Protein AF-A0A7J7I5H7-F1 (afdb_monomer)

Sequence (124 aa):
MSSSSRKAKNMNNNPIYKNPNSPIESRIKDLLSRMTLSEKIGQITQTDQPVHAGGGGPFEKATSSDWIYMIDRFQNAALESRLGIPLLYGTDAVHGNNNVYGATVFPHNIRLGATRYHYRKIKF

Solvent-accessible surface area (backbone atoms only — not comparable to full-atom values): 8110 Å² total; per-residue (Å²): 137,87,88,83,85,83,72,89,86,80,72,77,92,66,65,58,51,77,41,87,88,50,57,66,69,58,20,51,53,49,44,61,74,70,51,52,71,68,56,54,52,51,75,76,56,86,78,71,57,97,87,34,76,92,66,57,52,97,48,90,74,33,38,66,66,55,54,49,55,54,50,51,55,54,37,50,58,31,43,69,39,99,82,38,61,71,73,85,88,85,75,83,53,81,32,36,52,66,57,38,42,90,48,65,69,51,71,51,64,73,59,54,60,70,65,50,74,80,63,76,78,72,76,132

Radius of gyration: 23.73 Å; Cα contacts (8 Å, |Δi|>4): 78; chains: 1; bounding box: 51×27×91 Å

pLDDT: mean 84.33, std 19.11, range [36.22, 98.44]

Foldseek 3Di:
DDDDDDDDPPDPPDQPLPDPPHDPVSNVVSLVVPDDPVVVVVVVDDDDDPPDDDAADPDPQAAPVNRVVVQVVVQVVCCPDPSRDGDDDDHCCQQHSVNHHPTDGHDGPVVVVVVCPPVPPDDD

Structure (mmCIF, N/CA/C/O backbone):
data_AF-A0A7J7I5H7-F1
#
_entry.id   AF-A0A7J7I5H7-F1
#
loop_
_atom_site.group_PDB
_atom_site.id
_atom_site.type_symbol
_atom_site.label_atom_id
_atom_site.label_alt_id
_atom_site.label_comp_id
_atom_site.label_asym_id
_atom_site.label_entity_id
_atom_site.label_seq_id
_atom_site.pdbx_PDB_ins_code
_atom_site.Cartn_x
_atom_site.Cartn_y
_atom_site.Cartn_z
_atom_site.occupancy
_atom_site.B_iso_or_equiv
_atom_site.auth_seq_id
_atom_site.auth_comp_id
_atom_site.auth_asym_id
_atom_site.auth_atom_id
_atom_site.pdbx_PDB_model_num
ATOM 1 N N . MET A 1 1 ? -27.764 -12.040 52.502 1.00 42.41 1 MET A N 1
ATOM 2 C CA . MET A 1 1 ? -28.046 -13.206 51.630 1.00 42.41 1 MET A CA 1
ATOM 3 C C . MET A 1 1 ? -29.026 -12.784 50.540 1.00 42.41 1 MET A C 1
ATOM 5 O O . MET A 1 1 ? -29.865 -11.943 50.826 1.00 42.41 1 MET A O 1
ATOM 9 N N . SER A 1 2 ? -28.904 -13.380 49.345 1.00 36.22 2 SER A N 1
ATOM 10 C CA . SER A 1 2 ? -29.661 -13.137 48.093 1.00 36.22 2 SER A CA 1
ATOM 11 C C . SER A 1 2 ? -29.200 -11.904 47.293 1.00 36.22 2 SER A C 1
ATOM 13 O O . SER A 1 2 ? -29.537 -10.777 47.626 1.00 36.22 2 SER A O 1
ATOM 15 N N . SER A 1 3 ? -28.220 -11.995 46.385 1.00 41.91 3 SER A N 1
ATOM 16 C CA . SER A 1 3 ? -28.191 -12.661 45.065 1.00 41.91 3 SER A CA 1
ATOM 17 C C . SER A 1 3 ? -29.195 -12.102 44.048 1.00 41.91 3 SER A C 1
ATOM 19 O O . SER A 1 3 ? -30.360 -12.482 44.035 1.00 41.91 3 SER A O 1
ATOM 21 N N . SER A 1 4 ? -28.706 -11.295 43.103 1.00 41.31 4 SER A N 1
ATOM 22 C CA . SER A 1 4 ? -29.225 -11.339 41.735 1.00 41.31 4 SER A CA 1
ATOM 23 C C . SER A 1 4 ? -28.118 -10.983 40.744 1.00 41.31 4 SER A C 1
ATOM 25 O O . SER A 1 4 ? -27.765 -9.826 40.520 1.00 41.31 4 SER A O 1
ATOM 27 N N . SER A 1 5 ? -27.525 -12.053 40.219 1.00 45.00 5 SER A N 1
ATOM 28 C CA . SER A 1 5 ? -26.561 -12.091 39.128 1.00 45.00 5 SER A CA 1
ATOM 29 C C . SER A 1 5 ? -27.163 -11.474 37.862 1.00 45.00 5 SER A C 1
ATOM 31 O O . SER A 1 5 ? -28.108 -12.013 37.284 1.00 45.00 5 SER A O 1
ATOM 33 N N . ARG A 1 6 ? -26.592 -10.363 37.381 1.00 43.53 6 ARG A N 1
ATOM 34 C CA . ARG A 1 6 ? -26.781 -9.932 35.991 1.00 43.53 6 ARG A CA 1
ATOM 35 C C . ARG A 1 6 ? -25.693 -10.555 35.120 1.00 43.53 6 ARG A C 1
ATOM 37 O O . ARG A 1 6 ? -24.605 -10.016 34.977 1.00 43.53 6 ARG A O 1
ATOM 44 N N . LYS A 1 7 ? -26.065 -11.719 34.583 1.00 38.16 7 LYS A N 1
ATOM 45 C CA . LYS A 1 7 ? -25.771 -12.283 33.255 1.00 38.16 7 LYS A CA 1
ATOM 46 C C . LYS A 1 7 ? -24.486 -11.814 32.555 1.00 38.16 7 LYS A C 1
ATOM 48 O O . LYS A 1 7 ? -24.361 -10.675 32.115 1.00 38.16 7 LYS A O 1
ATOM 53 N N . ALA A 1 8 ? -23.620 -12.804 32.349 1.00 43.09 8 ALA A N 1
ATOM 54 C CA . ALA A 1 8 ? -22.473 -12.839 31.457 1.00 43.09 8 ALA A CA 1
ATOM 55 C C . ALA A 1 8 ? -22.646 -12.012 30.171 1.00 43.09 8 ALA A C 1
ATOM 57 O O . ALA A 1 8 ? -23.508 -12.294 29.338 1.00 43.09 8 ALA A O 1
ATOM 58 N N . LYS A 1 9 ? -21.749 -11.044 29.974 1.00 42.91 9 LYS A N 1
ATOM 59 C CA . LYS A 1 9 ? -21.496 -10.410 28.679 1.00 42.91 9 LYS A CA 1
ATOM 60 C C . LYS A 1 9 ? -20.098 -10.811 28.221 1.00 42.91 9 LYS A C 1
ATOM 62 O O . LYS A 1 9 ? -19.189 -9.998 28.194 1.00 42.91 9 LYS A O 1
ATOM 67 N N . ASN A 1 10 ? -19.927 -12.092 27.915 1.00 42.81 10 ASN A N 1
ATOM 68 C CA . ASN A 1 10 ? -18.730 -12.586 27.243 1.00 42.81 10 ASN A CA 1
ATOM 69 C C . ASN A 1 10 ? -19.167 -13.143 25.883 1.00 42.81 10 ASN A C 1
ATOM 71 O O . ASN A 1 10 ? -19.264 -14.347 25.683 1.00 42.81 10 ASN A O 1
ATOM 75 N N . MET A 1 11 ? -19.554 -12.240 24.977 1.00 44.12 11 MET A N 1
ATOM 76 C CA . MET A 1 11 ? -19.783 -12.584 23.574 1.00 44.12 11 MET A CA 1
ATOM 77 C C . MET A 1 11 ? -18.482 -12.317 22.828 1.00 44.12 11 MET A C 1
ATOM 79 O O . MET A 1 11 ? -18.097 -11.160 22.706 1.00 44.12 11 MET A O 1
ATOM 83 N N . ASN A 1 12 ? -17.807 -13.395 22.417 1.00 52.22 12 ASN A N 1
ATOM 84 C CA . ASN A 1 12 ? -16.689 -13.463 21.470 1.00 52.22 12 ASN A CA 1
ATOM 85 C C . ASN A 1 12 ? -15.995 -12.123 21.200 1.00 52.22 12 ASN A C 1
ATOM 87 O O . ASN A 1 12 ? -16.350 -11.382 20.287 1.00 52.22 12 ASN A O 1
ATOM 91 N N . ASN A 1 13 ? -14.976 -11.851 22.012 1.00 64.25 13 ASN A N 1
ATOM 92 C CA . ASN A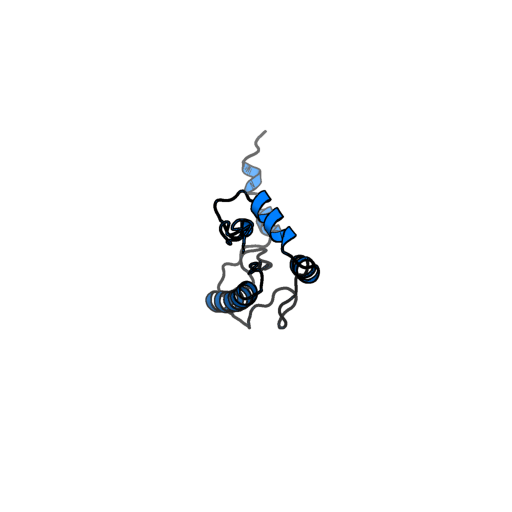 1 13 ? -14.247 -10.589 22.115 1.00 64.25 13 ASN A CA 1
ATOM 93 C C . ASN A 1 13 ? -13.338 -10.282 20.901 1.00 64.25 13 ASN A C 1
ATOM 95 O O . ASN A 1 13 ? -12.326 -9.598 21.045 1.00 64.25 13 ASN A O 1
ATOM 99 N N . ASN A 1 14 ? -13.645 -10.826 19.718 1.00 83.69 14 ASN A N 1
ATOM 100 C CA . ASN A 1 14 ? -12.822 -10.671 18.525 1.00 83.69 14 ASN A CA 1
ATOM 101 C C . ASN A 1 14 ? -13.418 -9.580 17.613 1.00 83.69 14 ASN A C 1
ATOM 103 O O . ASN A 1 14 ? -14.599 -9.667 17.266 1.00 83.69 14 ASN A O 1
ATOM 107 N N . 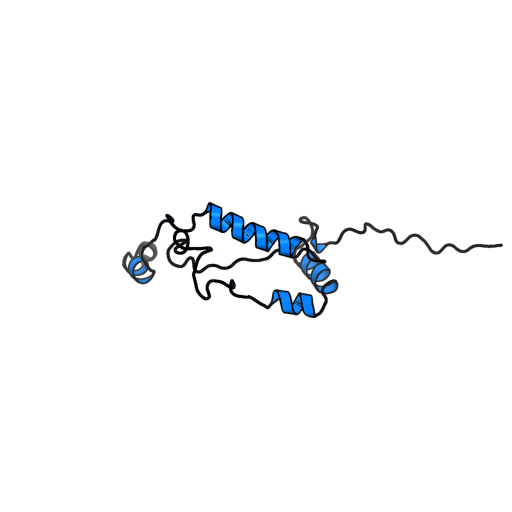PRO A 1 15 ? -12.658 -8.540 17.225 1.00 93.62 15 PRO A N 1
ATOM 108 C CA . PRO A 1 15 ? -13.185 -7.458 16.397 1.00 93.62 15 PRO A CA 1
ATOM 109 C C . PRO A 1 15 ? -13.665 -7.941 15.019 1.00 93.62 15 PRO A C 1
ATOM 111 O O . PRO A 1 15 ? -12.956 -8.685 14.339 1.00 93.62 15 PRO A O 1
ATOM 114 N N . ILE A 1 16 ? -14.832 -7.468 14.567 1.00 96.75 16 ILE A N 1
ATOM 115 C CA . ILE A 1 16 ? -15.413 -7.826 13.259 1.00 96.75 16 ILE A CA 1
ATOM 116 C C . ILE A 1 16 ? -14.484 -7.384 12.129 1.00 96.75 16 ILE A C 1
ATOM 118 O O . ILE A 1 16 ? -14.338 -8.112 11.149 1.00 96.75 16 ILE A O 1
ATOM 122 N N . TYR A 1 17 ? -13.817 -6.233 12.269 1.00 97.31 17 TYR A N 1
ATOM 123 C CA . TYR A 1 17 ? -12.915 -5.711 11.239 1.00 97.31 17 TYR A CA 1
ATOM 124 C C . TYR A 1 17 ? -11.736 -6.644 10.913 1.00 97.31 17 TYR A C 1
ATOM 126 O O . TYR A 1 17 ? -11.228 -6.608 9.786 1.00 97.31 17 TYR A O 1
ATOM 134 N N . LYS A 1 18 ? -11.343 -7.512 11.860 1.00 96.44 18 LYS A N 1
ATOM 135 C CA . LYS A 1 18 ? -10.290 -8.525 11.687 1.00 96.44 18 LYS A CA 1
ATOM 136 C C . LYS A 1 18 ? -10.784 -9.829 11.054 1.00 96.44 18 LYS A C 1
ATOM 138 O O . LYS A 1 18 ? -9.958 -10.652 10.676 1.00 96.44 18 LYS A O 1
ATOM 143 N N . ASN A 1 19 ? -12.094 -10.040 10.922 1.00 96.75 19 ASN A N 1
ATOM 144 C CA . ASN A 1 19 ? -12.636 -11.240 10.289 1.00 96.75 19 ASN A CA 1
ATOM 145 C C . ASN A 1 19 ? -12.643 -11.086 8.752 1.00 96.75 19 ASN A C 1
ATOM 147 O O . ASN A 1 19 ? -13.423 -10.275 8.244 1.00 96.75 19 ASN A O 1
ATOM 151 N N . PRO A 1 20 ? -11.846 -11.867 7.995 1.00 96.38 20 PRO A N 1
ATOM 152 C CA . PRO A 1 20 ? -11.807 -11.773 6.534 1.00 96.38 20 PRO A CA 1
ATOM 153 C C . PRO A 1 20 ? -13.113 -12.222 5.860 1.00 96.38 20 PRO A C 1
ATOM 155 O O . PRO A 1 20 ? -13.379 -11.800 4.741 1.00 96.38 20 PRO A O 1
ATOM 158 N N . ASN A 1 21 ? -13.941 -13.023 6.542 1.00 97.12 21 ASN A N 1
ATOM 159 C CA . ASN A 1 21 ? -15.207 -13.538 6.009 1.00 97.12 21 ASN A CA 1
ATOM 160 C C . ASN A 1 21 ? -16.399 -12.590 6.239 1.00 97.12 21 ASN A C 1
ATOM 162 O O . ASN A 1 21 ? -17.500 -12.855 5.761 1.00 97.12 21 ASN A O 1
ATOM 166 N N . SER A 1 22 ? -16.214 -11.504 6.998 1.00 96.81 22 SER A N 1
ATOM 167 C CA . SER A 1 22 ? -17.261 -10.498 7.209 1.00 96.81 22 SER A CA 1
ATOM 168 C C . SER A 1 22 ? -17.388 -9.570 5.991 1.00 96.81 22 SER A C 1
ATOM 170 O O . SER A 1 22 ? -16.363 -9.218 5.400 1.00 96.81 22 SER A O 1
ATOM 172 N N . PRO A 1 23 ? -18.598 -9.070 5.662 1.00 97.94 23 PRO A N 1
ATOM 173 C CA . PRO A 1 23 ? -18.772 -8.061 4.619 1.00 97.94 23 PRO A CA 1
ATOM 174 C C . PRO A 1 23 ? -17.890 -6.830 4.852 1.00 97.94 23 PRO A C 1
ATOM 176 O O . PRO A 1 23 ? -17.742 -6.372 5.990 1.00 97.94 23 PRO A O 1
ATOM 179 N N . ILE A 1 24 ? -17.342 -6.265 3.773 1.00 97.88 24 ILE A N 1
ATOM 180 C CA . ILE A 1 24 ? -16.415 -5.121 3.827 1.00 97.88 24 ILE A CA 1
ATOM 181 C C . ILE A 1 24 ? -17.031 -3.949 4.604 1.00 97.88 24 ILE A C 1
ATOM 183 O O . ILE A 1 24 ? -16.413 -3.453 5.541 1.00 97.88 24 ILE A O 1
ATOM 187 N N . GLU A 1 25 ? -18.282 -3.586 4.313 1.00 98.19 25 GLU A N 1
ATOM 188 C CA . GLU A 1 25 ? -18.986 -2.498 5.010 1.00 98.19 25 GLU A CA 1
ATOM 189 C C . GLU A 1 25 ? -19.120 -2.734 6.519 1.00 98.19 25 GLU A C 1
ATOM 191 O O . GLU A 1 25 ? -18.979 -1.816 7.329 1.00 98.19 25 GLU A O 1
ATOM 196 N N . SER A 1 26 ? -19.336 -3.986 6.934 1.00 97.88 26 SER A N 1
ATOM 197 C CA . SER A 1 26 ? -19.380 -4.338 8.356 1.00 97.88 26 SER A CA 1
ATOM 198 C C . SER A 1 26 ? -18.011 -4.180 9.018 1.00 97.88 26 SER A C 1
ATOM 200 O O . SER A 1 26 ? -17.933 -3.707 10.152 1.00 97.88 26 SER A O 1
ATOM 202 N N . ARG A 1 27 ? -16.929 -4.528 8.309 1.00 98.19 27 ARG A N 1
ATOM 203 C CA . ARG A 1 27 ? -15.547 -4.349 8.781 1.00 98.19 27 ARG A CA 1
ATOM 204 C C . ARG A 1 27 ? -15.183 -2.869 8.893 1.00 98.19 27 ARG A C 1
ATOM 206 O O . ARG A 1 27 ? -14.625 -2.473 9.913 1.00 98.19 27 ARG A O 1
ATOM 213 N N . ILE A 1 28 ? -15.547 -2.057 7.898 1.00 98.00 28 ILE A N 1
ATOM 214 C CA . ILE A 1 28 ? -15.334 -0.602 7.896 1.00 98.00 28 ILE A CA 1
ATOM 215 C C . ILE A 1 28 ? -16.075 0.040 9.069 1.00 98.00 28 ILE A C 1
ATOM 217 O O . ILE A 1 28 ? -15.469 0.767 9.855 1.00 98.00 28 ILE A O 1
ATOM 221 N N . LYS A 1 29 ? -17.369 -0.260 9.234 1.00 98.19 29 LYS A N 1
ATOM 222 C CA . LYS A 1 29 ? -18.187 0.311 10.312 1.00 98.19 29 LYS A CA 1
ATOM 223 C C . LYS A 1 29 ? -17.654 -0.055 11.697 1.00 98.19 29 LYS A C 1
ATOM 225 O O . LYS A 1 29 ? -17.561 0.818 12.558 1.00 98.19 29 LYS A O 1
ATOM 230 N N . ASP A 1 30 ? -17.284 -1.319 11.911 1.00 98.38 30 ASP A N 1
ATOM 231 C CA . ASP A 1 30 ? -16.686 -1.768 13.173 1.00 98.38 30 ASP A CA 1
ATOM 232 C C . ASP A 1 30 ? -15.343 -1.068 13.432 1.00 98.38 30 ASP A C 1
ATOM 234 O O . ASP A 1 30 ? -15.137 -0.546 14.527 1.00 98.38 30 ASP A O 1
ATOM 238 N N . LEU A 1 31 ? -14.467 -0.961 12.427 1.00 98.12 31 LEU A N 1
ATOM 239 C CA . LEU A 1 31 ? -13.174 -0.283 12.555 1.00 98.12 31 LEU A CA 1
ATOM 240 C C . LEU A 1 31 ? -13.334 1.208 12.881 1.00 98.12 31 LEU A C 1
ATOM 242 O O . LEU A 1 31 ? -12.796 1.676 13.882 1.00 98.12 31 LEU A O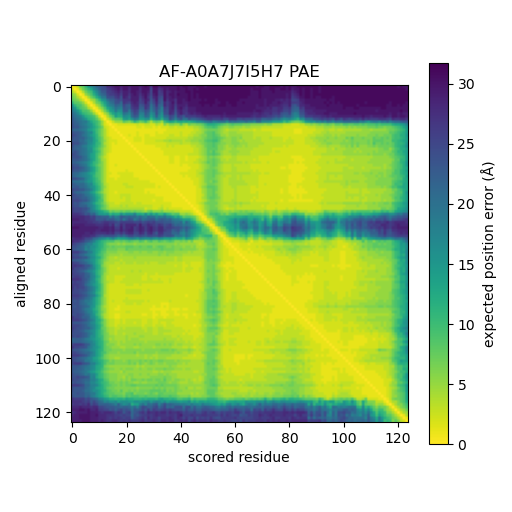 1
ATOM 246 N N . LEU A 1 32 ? -14.126 1.945 12.096 1.00 98.06 32 LEU A N 1
ATOM 247 C CA . LEU A 1 32 ? -14.361 3.380 12.293 1.00 98.06 32 LEU A CA 1
ATOM 248 C C . LEU A 1 32 ? -14.975 3.694 13.662 1.00 98.06 32 LEU A C 1
ATOM 250 O O . LEU A 1 32 ? -14.682 4.749 14.232 1.00 98.06 32 LEU A O 1
ATOM 254 N N . SER A 1 33 ? -15.804 2.788 14.196 1.00 97.94 33 SER A N 1
ATOM 255 C CA . SER A 1 33 ? -16.393 2.925 15.535 1.00 97.94 33 SER A CA 1
ATOM 256 C C . SER A 1 33 ? -15.361 2.801 16.662 1.00 97.94 33 SER A C 1
ATOM 258 O O . SER A 1 33 ? -15.576 3.317 17.755 1.00 97.94 33 SER A O 1
ATOM 260 N N . ARG A 1 34 ? -14.229 2.140 16.392 1.00 97.88 34 ARG A N 1
ATOM 261 C CA . ARG A 1 34 ? -13.139 1.897 17.348 1.00 97.88 34 ARG A CA 1
ATOM 262 C C . ARG A 1 34 ? -12.019 2.927 17.259 1.00 97.88 34 ARG A C 1
ATOM 264 O O . ARG A 1 34 ? -11.173 2.940 18.152 1.00 97.88 34 ARG A O 1
ATOM 271 N N . MET A 1 35 ? -11.979 3.739 16.204 1.00 98.38 35 MET A N 1
ATOM 272 C CA . MET A 1 35 ? -10.926 4.729 15.977 1.00 98.38 35 MET A CA 1
ATOM 273 C C . MET A 1 35 ? -11.140 6.002 16.797 1.00 98.38 35 MET A C 1
ATOM 275 O O . MET A 1 35 ? -12.217 6.602 16.799 1.00 98.38 35 MET A O 1
ATOM 279 N N . THR A 1 36 ? -10.062 6.460 17.418 1.00 98.44 36 THR A N 1
ATOM 280 C CA . THR A 1 36 ? -9.905 7.811 17.958 1.00 98.44 36 THR A CA 1
ATOM 281 C C . THR A 1 36 ? -9.824 8.841 16.829 1.00 98.44 36 THR A C 1
ATOM 283 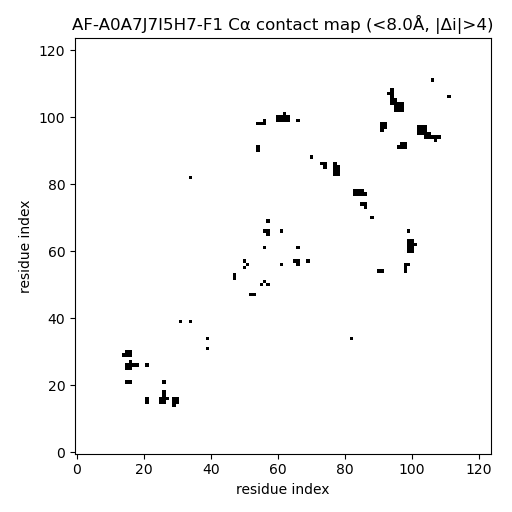O O . THR A 1 36 ? -9.624 8.499 15.660 1.00 98.44 36 THR A O 1
ATOM 286 N N . LEU A 1 37 ? -9.952 10.126 17.167 1.00 98.12 37 LEU A N 1
ATOM 287 C CA . LEU A 1 37 ? -9.768 11.202 16.192 1.00 98.12 37 LEU A CA 1
ATOM 288 C C . LEU A 1 37 ? -8.358 11.176 15.580 1.00 98.12 37 LEU A C 1
ATOM 290 O O . LEU A 1 37 ? -8.233 11.251 14.362 1.00 98.12 37 LEU A O 1
ATOM 294 N N . SER A 1 38 ? -7.317 10.998 16.399 1.00 97.56 38 SER A N 1
ATOM 295 C CA . SER A 1 38 ? -5.929 10.935 15.924 1.00 97.56 38 SER A CA 1
ATOM 296 C C . SER A 1 38 ? -5.696 9.774 14.960 1.00 97.56 38 SER A C 1
ATOM 298 O O . SER A 1 38 ? -5.024 9.947 13.952 1.00 97.56 38 SER A O 1
ATOM 300 N N . GLU A 1 39 ? -6.298 8.607 15.206 1.00 98.00 39 GLU A N 1
ATOM 301 C CA . GLU A 1 39 ? -6.207 7.474 14.274 1.00 98.00 39 GLU A CA 1
ATOM 302 C C . GLU A 1 39 ? -6.942 7.757 12.956 1.00 98.00 39 GLU A C 1
ATOM 304 O O . GLU A 1 39 ? -6.469 7.341 11.903 1.00 98.00 39 GLU A O 1
ATOM 309 N N . LYS A 1 40 ? -8.066 8.491 12.978 1.00 98.12 40 LYS A N 1
ATOM 310 C CA . LYS A 1 40 ? -8.778 8.907 11.751 1.00 98.12 40 LYS A CA 1
ATOM 311 C C . LYS A 1 40 ? -7.965 9.908 10.940 1.00 98.12 40 LYS A C 1
ATOM 313 O O . LYS A 1 40 ? -7.862 9.753 9.729 1.00 98.12 40 LYS A O 1
ATOM 318 N N . ILE A 1 41 ? -7.361 10.889 11.609 1.00 97.31 41 ILE A N 1
ATOM 319 C CA . ILE A 1 41 ? -6.443 11.848 10.983 1.00 97.31 41 ILE A CA 1
ATOM 320 C C . ILE A 1 41 ? -5.229 11.110 10.402 1.00 97.31 41 ILE A C 1
ATOM 322 O O . ILE A 1 41 ? -4.829 11.379 9.273 1.00 97.31 41 ILE A O 1
ATOM 326 N N . GLY A 1 42 ? -4.695 10.120 11.121 1.00 95.50 42 GLY A N 1
ATOM 327 C CA . GLY A 1 42 ? -3.600 9.283 10.636 1.00 95.50 42 GLY A CA 1
ATOM 328 C C . GLY A 1 42 ? -3.918 8.574 9.316 1.00 95.50 42 GLY A C 1
ATOM 329 O O . GLY A 1 42 ? -3.059 8.520 8.447 1.00 95.50 42 GLY A O 1
ATOM 330 N N . GLN A 1 43 ? -5.153 8.099 9.112 1.00 96.94 43 GLN A N 1
ATOM 331 C CA . GLN A 1 43 ? -5.544 7.428 7.859 1.00 96.94 43 GLN A CA 1
ATOM 332 C C . GLN A 1 43 ? -5.590 8.350 6.632 1.00 96.94 43 GLN A C 1
ATOM 334 O O . GLN A 1 43 ? -5.457 7.867 5.514 1.00 96.94 43 GLN A O 1
ATOM 339 N N . ILE A 1 44 ? -5.786 9.657 6.820 1.00 96.50 44 ILE A N 1
ATOM 340 C CA . ILE A 1 44 ? -5.810 10.644 5.724 1.00 96.50 44 ILE A CA 1
ATOM 341 C C . ILE A 1 44 ? -4.472 11.376 5.562 1.00 96.50 44 ILE A C 1
ATOM 343 O O . ILE A 1 44 ? -4.380 12.331 4.794 1.00 96.50 44 ILE A O 1
ATOM 347 N N . THR A 1 45 ? -3.444 10.953 6.299 1.00 93.38 45 THR A N 1
ATOM 348 C CA . THR A 1 45 ? -2.117 11.566 6.275 1.00 93.38 45 THR A CA 1
ATOM 349 C C . THR A 1 45 ? -1.151 10.648 5.537 1.00 93.38 45 THR A C 1
ATOM 351 O O . THR A 1 45 ? -0.844 9.556 6.008 1.00 93.38 45 THR A O 1
ATOM 354 N N . GLN A 1 46 ? -0.638 11.105 4.397 1.00 90.75 46 GLN A N 1
ATOM 355 C CA . GLN A 1 46 ? 0.454 10.451 3.683 1.00 90.75 46 GLN A CA 1
ATOM 356 C C . GLN A 1 46 ? 1.737 11.242 3.937 1.00 90.75 46 GLN A C 1
ATOM 358 O O . GLN A 1 46 ? 1.827 12.412 3.573 1.00 90.75 46 GLN A O 1
ATOM 363 N N . THR A 1 47 ? 2.710 10.622 4.600 1.00 85.00 47 THR A N 1
ATOM 364 C CA . THR A 1 47 ? 4.012 11.236 4.881 1.00 85.00 47 THR A CA 1
ATOM 365 C C . THR A 1 47 ? 5.056 10.731 3.900 1.00 85.00 47 THR A C 1
ATOM 367 O O . THR A 1 47 ? 5.115 9.528 3.634 1.00 85.00 47 THR A O 1
ATOM 370 N N . ASP A 1 48 ? 5.921 11.623 3.430 1.00 73.94 48 ASP A N 1
ATOM 371 C CA . ASP A 1 48 ? 7.105 11.219 2.679 1.00 73.94 48 ASP A CA 1
ATOM 372 C C . ASP A 1 48 ? 8.112 10.498 3.580 1.00 73.94 48 ASP A C 1
ATOM 374 O O . ASP A 1 48 ? 8.189 10.722 4.793 1.00 73.94 48 ASP A O 1
ATOM 378 N N . GLN A 1 49 ? 8.912 9.629 2.967 1.00 66.38 49 GLN A N 1
ATOM 379 C CA . GLN A 1 49 ? 10.056 9.026 3.635 1.00 66.38 49 GLN A CA 1
ATOM 380 C C . GLN A 1 49 ? 11.080 10.118 3.980 1.00 66.38 49 GLN A C 1
ATOM 382 O O . GLN A 1 49 ? 11.376 10.951 3.120 1.00 66.38 49 GLN A O 1
ATOM 387 N N . PRO A 1 50 ? 11.684 10.107 5.185 1.00 53.38 50 PRO A N 1
ATOM 388 C CA . PRO A 1 50 ? 12.567 11.181 5.652 1.00 53.38 50 PRO A CA 1
ATOM 389 C C . PRO A 1 50 ? 13.822 11.387 4.791 1.00 53.38 50 PRO A C 1
ATOM 391 O O . PRO A 1 50 ? 14.511 12.388 4.957 1.00 53.38 50 PRO A O 1
ATOM 394 N N . VAL A 1 51 ? 14.125 10.458 3.880 1.00 49.78 51 VAL A N 1
ATOM 395 C CA . VAL A 1 51 ? 1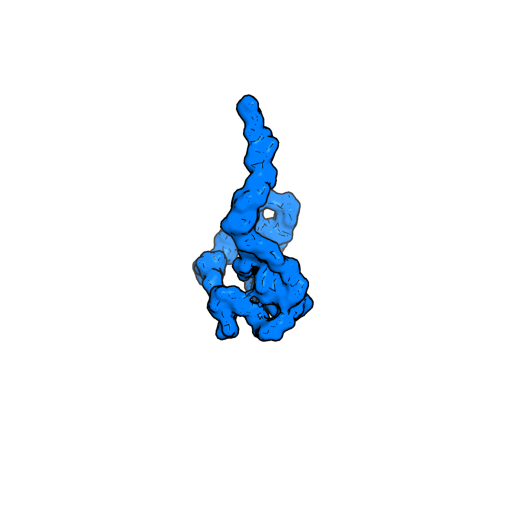5.298 10.524 3.005 1.00 49.78 51 VAL A CA 1
ATOM 396 C C . VAL A 1 51 ? 15.008 10.955 1.570 1.00 49.78 51 VAL A C 1
ATOM 398 O O . VAL A 1 51 ? 15.928 11.475 0.957 1.00 49.78 51 VAL A O 1
ATOM 401 N N . HIS A 1 52 ? 13.784 10.851 1.035 1.00 51.44 52 HIS A N 1
ATOM 402 C CA . HIS A 1 52 ? 13.503 11.329 -0.328 1.00 51.44 52 HIS A CA 1
ATOM 403 C C . HIS A 1 52 ? 12.016 11.651 -0.537 1.00 51.44 52 HIS A C 1
ATOM 405 O O . HIS A 1 52 ? 11.187 10.750 -0.663 1.00 51.44 52 HIS A O 1
ATOM 411 N N . ALA A 1 53 ? 11.693 12.938 -0.654 1.00 44.06 53 ALA A N 1
ATOM 412 C CA . ALA A 1 53 ? 10.432 13.386 -1.235 1.00 44.06 53 ALA A CA 1
ATOM 413 C C . ALA A 1 53 ? 10.438 13.106 -2.752 1.00 44.06 53 ALA A C 1
ATOM 415 O O . ALA A 1 53 ? 11.407 13.439 -3.435 1.00 44.06 53 ALA A O 1
ATOM 416 N N . GLY A 1 54 ? 9.369 12.507 -3.286 1.00 49.44 54 GLY A N 1
ATOM 417 C CA . GLY A 1 54 ? 9.111 12.493 -4.735 1.00 49.44 54 GLY A CA 1
ATOM 418 C C . GLY A 1 54 ? 9.919 11.511 -5.598 1.00 49.44 54 GLY A C 1
ATOM 419 O O . GLY A 1 54 ? 10.289 11.863 -6.715 1.00 49.44 54 GLY A O 1
ATOM 420 N N . GLY A 1 55 ? 10.181 10.287 -5.120 1.00 54.31 55 GLY A N 1
ATOM 421 C CA . GLY A 1 55 ? 10.623 9.180 -5.993 1.00 54.31 55 GLY A CA 1
ATOM 422 C C . GLY A 1 55 ? 11.985 8.552 -5.685 1.00 54.31 55 GLY A C 1
ATOM 423 O O . GLY A 1 55 ? 12.452 7.713 -6.452 1.00 54.31 55 GLY A O 1
ATOM 424 N N . GLY A 1 56 ? 12.635 8.909 -4.576 1.00 63.84 56 GLY A N 1
ATOM 425 C CA . GLY A 1 56 ? 13.871 8.236 -4.166 1.00 63.84 56 GLY A CA 1
ATOM 426 C C . GLY A 1 56 ? 13.614 6.885 -3.495 1.00 63.84 56 GLY A C 1
ATOM 427 O O . GLY A 1 56 ? 12.641 6.708 -2.762 1.00 63.84 56 GLY A O 1
ATOM 428 N N . GLY A 1 57 ? 14.497 5.920 -3.759 1.00 73.56 57 GLY A N 1
ATOM 429 C CA . GLY A 1 57 ? 14.510 4.634 -3.063 1.00 73.56 57 GLY A CA 1
ATOM 430 C C . GLY A 1 57 ? 15.183 4.688 -1.689 1.00 73.56 57 GLY A C 1
ATOM 431 O O . GLY A 1 57 ? 15.648 5.752 -1.275 1.00 73.56 57 GLY A O 1
ATOM 432 N N . PRO A 1 58 ? 15.267 3.541 -0.983 1.00 84.00 58 PRO A N 1
ATOM 433 C CA . PRO A 1 58 ? 15.941 3.438 0.314 1.00 84.00 58 PRO A CA 1
ATOM 434 C C . PRO A 1 58 ? 17.349 4.057 0.308 1.00 84.00 58 PRO A C 1
ATOM 436 O O . PRO A 1 58 ? 17.751 4.720 1.261 1.00 84.00 58 PRO A O 1
ATOM 439 N N . PHE A 1 59 ? 18.083 3.835 -0.785 1.00 87.81 59 PHE A N 1
ATOM 440 C CA . PHE A 1 59 ? 19.406 4.373 -1.094 1.00 87.81 59 PHE A CA 1
ATOM 441 C C . PHE A 1 59 ? 19.695 4.188 -2.598 1.00 87.81 59 PHE A C 1
ATOM 443 O O . PHE A 1 59 ? 18.897 3.589 -3.329 1.00 87.81 59 PHE A O 1
ATOM 450 N N . GLU A 1 60 ? 20.825 4.710 -3.086 1.00 87.25 60 GLU A N 1
ATOM 451 C CA . GLU A 1 60 ? 21.216 4.592 -4.496 1.00 87.25 60 GLU A CA 1
ATOM 452 C C . GLU A 1 60 ? 21.351 3.119 -4.925 1.00 87.25 60 GLU A C 1
ATOM 454 O O . GLU A 1 60 ? 21.979 2.317 -4.239 1.00 87.25 60 GLU A O 1
ATOM 459 N N . LYS A 1 61 ? 20.782 2.759 -6.083 1.00 89.12 61 LYS A N 1
ATOM 460 C CA . LYS A 1 61 ? 20.798 1.390 -6.636 1.00 89.12 61 LYS A CA 1
ATOM 461 C C . LYS A 1 61 ? 20.181 0.312 -5.723 1.00 89.12 61 LYS A C 1
ATOM 463 O O . LYS A 1 61 ? 20.521 -0.862 -5.852 1.00 89.12 61 LYS A O 1
ATOM 468 N N . ALA A 1 62 ? 19.245 0.687 -4.848 1.00 91.12 62 ALA A N 1
ATOM 469 C CA . ALA A 1 62 ? 18.497 -0.259 -4.021 1.00 91.12 62 ALA A CA 1
ATOM 470 C C . ALA A 1 62 ? 17.769 -1.322 -4.866 1.00 91.12 62 ALA A C 1
ATOM 472 O O . ALA A 1 62 ? 17.011 -1.005 -5.793 1.00 91.12 62 ALA A O 1
ATOM 473 N N . THR A 1 63 ? 17.992 -2.589 -4.520 1.00 93.81 63 THR A N 1
ATOM 474 C CA . THR A 1 63 ? 17.391 -3.757 -5.172 1.00 93.81 63 THR A CA 1
ATOM 475 C C . THR A 1 63 ? 15.964 -3.990 -4.680 1.00 93.81 63 THR A C 1
ATOM 477 O O . THR A 1 63 ? 15.555 -3.458 -3.649 1.00 93.81 63 THR A O 1
ATOM 480 N N . SER A 1 64 ? 15.198 -4.847 -5.361 1.00 94.31 64 SER A N 1
ATOM 481 C CA . SER A 1 64 ? 13.850 -5.229 -4.910 1.00 94.31 64 SER A CA 1
ATOM 482 C C . SER A 1 64 ? 13.820 -5.738 -3.462 1.00 94.31 64 SER A C 1
ATOM 484 O O . SER A 1 64 ? 12.883 -5.429 -2.733 1.00 94.31 64 SER A O 1
ATOM 486 N N . SER A 1 65 ? 14.843 -6.480 -3.025 1.00 95.88 65 SER A N 1
ATOM 487 C CA . SER A 1 65 ? 14.923 -6.999 -1.654 1.00 95.88 65 SER A CA 1
ATOM 488 C C . SER A 1 65 ? 15.095 -5.888 -0.617 1.00 95.88 65 SER A C 1
ATOM 490 O O . SER A 1 65 ? 14.495 -5.959 0.453 1.00 95.88 65 SER A O 1
ATOM 492 N N . ASP A 1 66 ? 15.850 -4.837 -0.944 1.00 94.44 66 ASP A N 1
ATOM 493 C CA . ASP A 1 66 ? 16.045 -3.681 -0.059 1.00 94.44 66 ASP A CA 1
ATOM 494 C C . ASP A 1 66 ? 14.742 -2.890 0.116 1.00 94.44 66 ASP A C 1
ATOM 496 O O . ASP A 1 66 ? 14.400 -2.457 1.218 1.00 94.44 66 ASP A O 1
ATOM 500 N N . TRP A 1 67 ? 13.975 -2.756 -0.970 1.00 93.31 67 TRP A N 1
ATOM 501 C CA . TRP A 1 67 ? 12.640 -2.160 -0.944 1.00 93.31 67 TRP A CA 1
ATOM 502 C C . TRP A 1 67 ? 11.667 -2.964 -0.080 1.00 93.31 67 TRP A C 1
ATOM 504 O O . TRP A 1 67 ? 10.968 -2.377 0.745 1.00 93.31 67 TRP A O 1
ATOM 514 N N . ILE A 1 68 ? 11.639 -4.293 -0.235 1.00 95.06 68 ILE A N 1
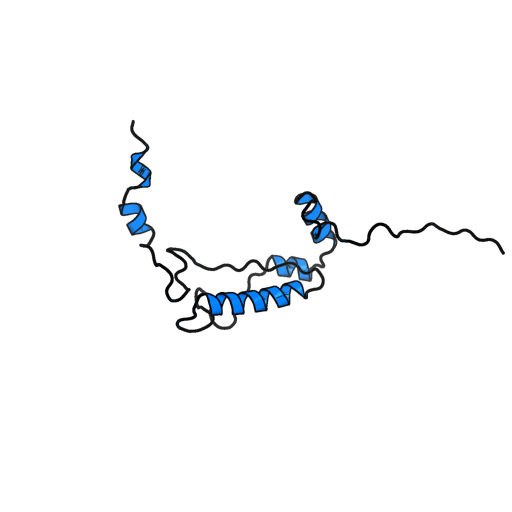ATOM 515 C CA . ILE A 1 68 ? 10.800 -5.182 0.585 1.00 95.06 68 ILE A CA 1
ATOM 516 C C . ILE A 1 68 ? 11.173 -5.035 2.059 1.00 95.06 68 ILE A C 1
ATOM 518 O O . ILE A 1 68 ? 10.299 -4.786 2.883 1.00 95.06 68 ILE A O 1
ATOM 522 N N . TYR A 1 69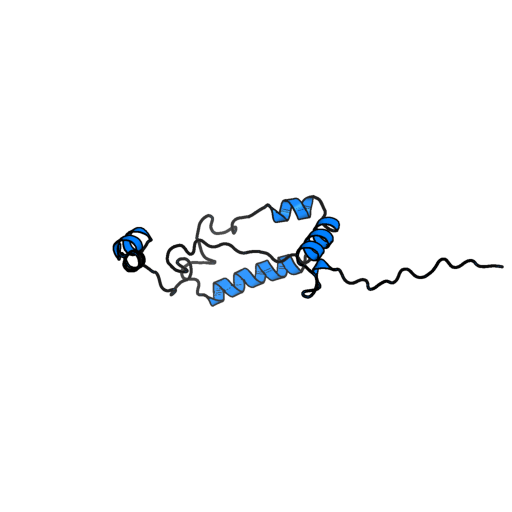 ? 12.467 -5.094 2.383 1.00 95.19 69 TYR A N 1
ATOM 523 C CA . TYR A 1 69 ? 12.943 -4.947 3.755 1.00 95.19 69 TYR A CA 1
ATOM 524 C C . TYR A 1 69 ? 12.493 -3.622 4.385 1.00 95.19 69 TYR A C 1
ATOM 526 O O . TYR A 1 69 ? 11.999 -3.599 5.513 1.00 95.19 69 TYR A O 1
ATOM 534 N N . MET A 1 70 ? 12.618 -2.512 3.655 1.00 93.00 70 MET A N 1
ATOM 535 C CA . MET A 1 70 ? 12.162 -1.203 4.121 1.00 93.00 70 MET A CA 1
ATOM 536 C C . MET A 1 70 ? 10.640 -1.171 4.350 1.00 93.00 70 MET A C 1
ATOM 538 O O . MET A 1 70 ? 10.184 -0.716 5.400 1.00 93.00 70 MET A O 1
ATOM 542 N N . ILE A 1 71 ? 9.849 -1.653 3.388 1.00 93.25 71 ILE A N 1
ATOM 543 C CA . ILE A 1 71 ? 8.381 -1.637 3.472 1.00 93.25 71 ILE A CA 1
ATOM 544 C C . ILE A 1 71 ? 7.895 -2.531 4.617 1.00 93.25 71 ILE A C 1
ATOM 546 O O . ILE A 1 71 ? 7.035 -2.105 5.387 1.00 93.25 71 ILE A O 1
ATOM 550 N N . ASP A 1 72 ? 8.487 -3.712 4.798 1.00 96.62 72 ASP A N 1
ATOM 551 C CA . ASP A 1 72 ? 8.158 -4.625 5.895 1.00 96.62 72 ASP A CA 1
ATOM 552 C C . ASP A 1 72 ? 8.416 -3.983 7.260 1.00 96.62 72 ASP A C 1
ATOM 554 O O . ASP A 1 72 ? 7.629 -4.153 8.190 1.00 96.62 72 ASP A O 1
ATOM 558 N N . ARG A 1 73 ? 9.482 -3.185 7.398 1.00 95.38 73 ARG A N 1
ATOM 559 C CA . ARG A 1 73 ? 9.761 -2.440 8.636 1.00 95.38 73 ARG A CA 1
ATOM 560 C C . ARG A 1 73 ? 8.656 -1.434 8.957 1.00 95.38 73 ARG A C 1
ATOM 562 O O . ARG A 1 73 ? 8.215 -1.384 10.104 1.00 95.38 73 ARG A O 1
ATOM 569 N N . PHE A 1 74 ? 8.188 -0.667 7.973 1.00 93.81 74 PHE A N 1
ATOM 570 C CA . PHE A 1 74 ? 7.068 0.260 8.178 1.00 93.81 74 PHE A CA 1
ATOM 571 C C . PHE A 1 74 ? 5.763 -0.473 8.455 1.00 93.81 74 PHE A C 1
ATOM 573 O O . PHE A 1 74 ? 5.006 -0.081 9.343 1.00 93.81 74 PHE A O 1
ATOM 580 N N . GLN A 1 75 ? 5.520 -1.560 7.731 1.00 96.38 75 GLN A N 1
ATOM 581 C CA . GLN A 1 75 ? 4.315 -2.351 7.889 1.00 96.38 75 GLN A CA 1
ATOM 582 C C . GLN A 1 75 ? 4.241 -2.987 9.276 1.00 96.38 75 GLN A C 1
ATOM 584 O O . GLN A 1 75 ? 3.205 -2.896 9.929 1.00 96.38 75 GLN A O 1
ATOM 589 N N . ASN A 1 76 ? 5.339 -3.564 9.766 1.00 97.75 76 ASN A N 1
ATOM 590 C CA . ASN A 1 76 ? 5.404 -4.133 11.110 1.00 97.75 76 ASN A CA 1
ATOM 591 C C . ASN A 1 76 ? 5.126 -3.069 12.180 1.00 97.75 76 ASN A C 1
ATOM 593 O O . ASN A 1 76 ? 4.285 -3.294 13.047 1.00 97.75 76 ASN A O 1
ATOM 597 N N . ALA A 1 77 ? 5.718 -1.876 12.060 1.00 95.50 77 ALA A N 1
ATOM 598 C CA . ALA A 1 77 ? 5.443 -0.771 12.982 1.00 95.50 77 ALA A CA 1
ATOM 599 C C . ALA A 1 77 ? 3.959 -0.344 12.975 1.00 95.50 77 ALA A C 1
ATOM 601 O O . ALA A 1 77 ? 3.380 -0.056 14.022 1.00 95.50 77 ALA A O 1
ATOM 602 N N . ALA A 1 78 ? 3.306 -0.336 11.809 1.00 95.38 78 ALA A N 1
ATOM 603 C CA . ALA A 1 78 ? 1.879 -0.036 11.711 1.00 95.38 78 ALA A CA 1
ATOM 604 C C . ALA A 1 78 ? 0.995 -1.138 12.317 1.00 95.38 78 ALA A C 1
ATOM 606 O O . ALA A 1 78 ? -0.008 -0.846 12.977 1.00 95.38 78 ALA A O 1
ATOM 607 N N . LEU A 1 79 ? 1.373 -2.405 12.138 1.00 97.19 79 LEU A N 1
ATOM 608 C CA . LEU A 1 79 ? 0.664 -3.557 12.697 1.00 97.19 79 LEU A CA 1
ATOM 609 C C . LEU A 1 79 ? 0.797 -3.658 14.225 1.00 97.19 79 LEU A C 1
ATOM 611 O O . LEU A 1 79 ? -0.123 -4.158 14.870 1.00 97.19 79 LEU A O 1
ATOM 615 N N . GLU A 1 80 ? 1.880 -3.136 14.804 1.00 97.81 80 GLU A N 1
ATOM 616 C CA . GLU A 1 80 ? 2.076 -3.005 16.257 1.00 97.81 80 GLU A CA 1
ATOM 617 C C . GLU A 1 80 ? 1.194 -1.914 16.897 1.00 97.81 80 GLU A C 1
ATOM 619 O O . GLU A 1 80 ? 1.042 -1.871 18.121 1.00 97.81 80 GLU A O 1
ATOM 624 N N . SER A 1 81 ? 0.567 -1.043 16.096 1.00 97.00 81 SER A N 1
ATOM 625 C CA . SER A 1 81 ? -0.372 -0.040 16.606 1.00 97.00 81 SER A CA 1
ATOM 626 C C . SER A 1 81 ? -1.607 -0.676 17.258 1.00 97.00 81 SER A C 1
ATOM 628 O O . SER A 1 81 ? -1.999 -1.806 16.965 1.00 97.00 81 SER A O 1
ATOM 630 N N . ARG A 1 82 ? -2.303 0.092 18.104 1.00 97.69 82 ARG A N 1
ATOM 631 C CA . ARG A 1 82 ? -3.474 -0.370 18.873 1.00 97.69 82 ARG A CA 1
ATOM 632 C C . ARG A 1 82 ? -4.538 -1.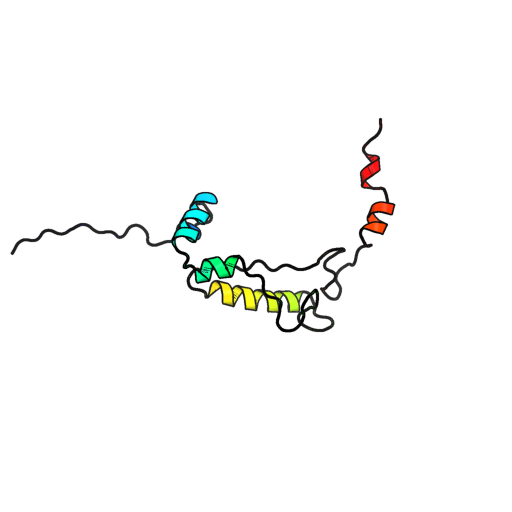087 18.031 1.00 97.69 82 ARG A C 1
ATOM 634 O O . ARG A 1 82 ? -5.141 -2.053 18.497 1.00 97.69 82 ARG A O 1
ATOM 641 N N . LEU A 1 83 ? -4.810 -0.591 16.822 1.00 97.50 83 LEU A N 1
ATOM 642 C CA . LEU A 1 83 ? -5.792 -1.186 15.910 1.00 97.50 83 LEU A CA 1
ATOM 643 C C . LEU A 1 83 ? -5.157 -2.089 14.843 1.00 97.50 83 LEU A C 1
ATOM 645 O O . LEU A 1 83 ? -5.892 -2.851 14.209 1.00 97.50 83 LEU A O 1
ATOM 649 N N . GLY A 1 84 ? -3.833 -2.047 14.670 1.00 97.19 84 GLY A N 1
ATOM 650 C CA . GLY A 1 84 ? -3.105 -2.831 13.673 1.00 97.19 84 GLY A CA 1
ATOM 651 C C . GLY A 1 84 ? -3.612 -2.588 12.252 1.00 97.19 84 GLY A C 1
ATOM 652 O O . GLY A 1 84 ? -3.858 -3.546 11.519 1.00 97.19 84 GLY A O 1
ATOM 653 N N . ILE A 1 85 ? -3.871 -1.326 11.892 1.00 97.50 85 ILE A N 1
ATOM 654 C CA . ILE A 1 85 ? -4.317 -0.966 10.540 1.00 97.50 85 ILE A CA 1
ATOM 655 C C . ILE A 1 85 ? -3.078 -0.973 9.628 1.00 97.50 85 ILE A C 1
ATOM 657 O O . ILE A 1 85 ? -2.138 -0.231 9.914 1.00 97.50 85 ILE A O 1
ATOM 661 N N . PRO A 1 86 ? -3.042 -1.799 8.565 1.00 97.19 86 PRO A N 1
ATOM 662 C CA . PRO A 1 86 ? 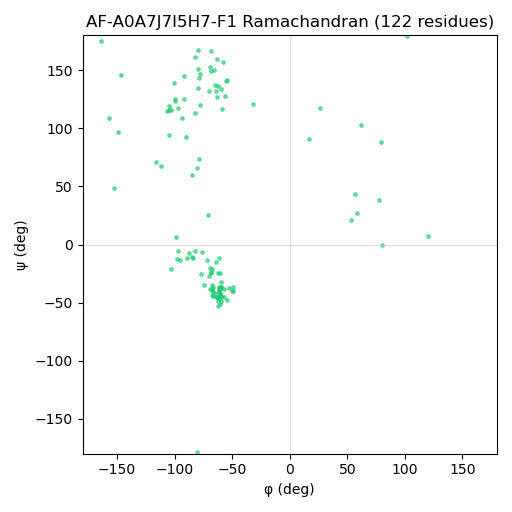-1.894 -1.870 7.664 1.00 97.19 86 PRO A CA 1
ATOM 663 C C . PRO A 1 86 ? -1.702 -0.559 6.893 1.00 97.19 86 PRO A C 1
ATOM 665 O O . PRO A 1 86 ? -2.677 0.124 6.576 1.00 97.19 86 PRO A O 1
ATOM 668 N N . LEU A 1 87 ? -0.457 -0.242 6.534 1.00 94.56 87 LEU A N 1
ATOM 669 C CA . LEU A 1 87 ? -0.160 0.861 5.625 1.00 94.56 87 LEU A CA 1
ATOM 670 C C . LEU A 1 87 ? -0.397 0.442 4.174 1.00 94.56 87 LEU A C 1
ATOM 672 O O . LEU A 1 87 ? -0.221 -0.718 3.793 1.00 94.56 87 LEU A O 1
ATOM 676 N N . LEU A 1 88 ? -0.752 1.430 3.357 1.00 93.12 88 LEU A N 1
ATOM 677 C CA . LEU A 1 88 ? -0.691 1.353 1.905 1.00 93.12 88 LEU A CA 1
ATOM 678 C C . LEU A 1 88 ? 0.516 2.175 1.442 1.00 93.12 88 LEU A C 1
ATOM 680 O O . LEU A 1 88 ? 0.571 3.376 1.696 1.00 93.12 88 LEU A O 1
ATOM 684 N N . TYR A 1 89 ? 1.480 1.536 0.779 1.00 90.81 89 TYR A N 1
ATOM 685 C CA . TYR A 1 89 ? 2.686 2.203 0.288 1.00 90.81 89 TYR A CA 1
ATOM 686 C C . TYR A 1 89 ? 2.525 2.582 -1.189 1.00 90.81 89 TYR A C 1
ATOM 688 O O . TYR A 1 89 ? 2.357 1.709 -2.042 1.00 90.81 89 TYR A O 1
ATOM 696 N N . GLY A 1 90 ? 2.571 3.880 -1.491 1.00 89.81 90 GLY A N 1
ATOM 697 C CA . GLY A 1 90 ? 2.521 4.406 -2.856 1.00 89.81 90 GLY A CA 1
ATOM 698 C C . GLY A 1 90 ? 3.914 4.590 -3.464 1.00 89.81 90 GLY A C 1
ATOM 699 O O . GLY A 1 90 ? 4.858 4.948 -2.766 1.00 89.81 90 GLY A O 1
ATOM 700 N N . THR A 1 91 ? 4.043 4.361 -4.772 1.00 88.44 91 THR A N 1
ATOM 701 C CA . THR A 1 91 ? 5.248 4.681 -5.555 1.00 88.44 91 THR A CA 1
ATOM 702 C C . THR A 1 91 ? 4.858 5.094 -6.971 1.00 88.44 91 THR A C 1
ATOM 704 O O . THR A 1 91 ? 3.905 4.552 -7.538 1.00 88.44 91 THR A O 1
ATOM 707 N N . ASP A 1 92 ? 5.609 6.022 -7.558 1.00 89.25 92 ASP A N 1
ATOM 708 C CA . ASP A 1 92 ? 5.409 6.486 -8.931 1.00 89.25 92 ASP A CA 1
ATOM 709 C C . ASP A 1 92 ? 5.983 5.487 -9.945 1.00 89.25 92 ASP A C 1
ATOM 711 O O . ASP A 1 92 ? 7.018 5.725 -10.566 1.00 89.25 92 ASP A O 1
ATOM 715 N N . ALA A 1 93 ? 5.296 4.357 -10.125 1.00 91.75 93 ALA A N 1
ATOM 716 C CA . ALA A 1 93 ? 5.617 3.330 -11.120 1.00 91.75 93 ALA A CA 1
ATOM 717 C C . ALA A 1 93 ? 5.005 3.660 -12.499 1.00 91.75 93 ALA A C 1
ATOM 719 O O . ALA A 1 93 ? 4.161 2.933 -13.029 1.00 91.75 93 ALA A O 1
ATOM 720 N N . VAL A 1 94 ? 5.386 4.804 -13.074 1.00 93.94 94 VAL A N 1
ATOM 721 C CA . VAL A 1 94 ? 4.692 5.413 -14.229 1.00 93.94 94 VAL A CA 1
ATOM 722 C C . VAL A 1 94 ? 5.124 4.863 -15.591 1.00 93.94 94 VAL A C 1
ATOM 724 O O . VAL A 1 94 ? 4.480 5.139 -16.602 1.00 93.94 94 VAL A O 1
ATOM 727 N N . HIS A 1 95 ? 6.208 4.089 -15.640 1.00 94.94 95 HIS A N 1
ATOM 728 C CA . HIS A 1 95 ? 6.708 3.442 -16.859 1.00 94.94 95 HIS A CA 1
ATOM 729 C C . HIS A 1 95 ? 7.484 2.157 -16.532 1.00 94.94 95 HIS A C 1
ATOM 731 O O . HIS A 1 95 ? 8.589 1.916 -17.013 1.00 94.94 95 HIS A O 1
ATOM 737 N N . GLY A 1 96 ? 6.876 1.319 -15.693 1.00 94.06 96 GLY A N 1
ATOM 738 C CA . GLY A 1 96 ? 7.551 0.236 -14.974 1.00 94.06 96 GLY A CA 1
ATOM 739 C C . GLY A 1 96 ? 7.813 0.649 -13.529 1.00 94.06 96 GLY A C 1
ATOM 740 O O . GLY A 1 96 ? 7.468 1.759 -13.135 1.00 94.06 96 GLY A O 1
ATOM 741 N N . ASN A 1 97 ? 8.413 -0.228 -12.724 1.00 93.31 97 ASN A N 1
ATOM 742 C CA . ASN A 1 97 ? 8.788 0.118 -11.350 1.00 93.31 97 ASN A CA 1
ATOM 743 C C . ASN A 1 97 ? 10.107 0.914 -11.345 1.00 93.31 97 ASN A C 1
ATOM 745 O O . ASN A 1 97 ? 11.145 0.421 -10.912 1.00 93.31 97 ASN A O 1
ATOM 749 N N . ASN A 1 98 ? 10.070 2.120 -11.917 1.00 89.44 98 ASN A N 1
ATOM 750 C CA . ASN A 1 98 ? 11.240 2.905 -12.326 1.00 89.44 98 ASN A CA 1
ATOM 751 C C . ASN A 1 98 ? 12.169 3.342 -11.184 1.00 89.44 98 ASN A C 1
ATOM 753 O O . ASN A 1 98 ? 13.304 3.719 -11.458 1.00 89.44 98 ASN A O 1
ATOM 757 N N . ASN A 1 99 ? 11.724 3.256 -9.928 1.00 88.50 99 ASN A N 1
ATOM 758 C CA . ASN A 1 99 ? 12.548 3.586 -8.761 1.00 88.50 99 ASN A CA 1
ATOM 759 C C . ASN A 1 99 ? 13.344 2.377 -8.226 1.00 88.50 99 ASN A C 1
ATOM 761 O O . ASN A 1 99 ? 14.233 2.545 -7.392 1.00 88.50 99 ASN A O 1
ATOM 765 N N . VAL A 1 100 ? 13.045 1.155 -8.686 1.00 92.19 100 VAL A N 1
ATOM 766 C CA . VAL A 1 100 ? 13.753 -0.066 -8.275 1.00 92.19 100 VAL A CA 1
ATOM 767 C C . VAL A 1 100 ? 14.906 -0.344 -9.231 1.00 92.19 100 VAL A C 1
ATOM 769 O O . VAL A 1 100 ? 14.720 -0.471 -10.444 1.00 92.19 100 VAL A O 1
ATOM 772 N N . TYR A 1 101 ? 16.113 -0.485 -8.687 1.00 92.56 101 TYR A N 1
ATOM 773 C CA . TYR A 1 101 ? 17.289 -0.777 -9.494 1.00 92.56 101 TYR A CA 1
ATOM 774 C C . TYR A 1 101 ? 17.172 -2.142 -10.177 1.00 92.56 101 TYR A C 1
ATOM 776 O O . TYR A 1 101 ? 16.832 -3.146 -9.551 1.00 92.56 101 TYR A O 1
ATOM 784 N N . GLY A 1 102 ? 17.459 -2.171 -11.478 1.00 93.00 102 GLY A N 1
ATOM 785 C CA . GLY A 1 102 ? 17.360 -3.379 -12.298 1.00 93.00 102 GLY A CA 1
ATOM 786 C C . GLY A 1 102 ? 15.942 -3.727 -12.765 1.00 93.00 102 GLY A C 1
ATOM 787 O O . GLY A 1 102 ? 15.780 -4.699 -13.501 1.00 93.00 102 GLY A O 1
ATOM 788 N N . ALA A 1 103 ? 14.917 -2.949 -12.398 1.00 95.25 103 ALA A N 1
ATOM 789 C CA . ALA A 1 103 ? 13.575 -3.140 -12.936 1.00 95.25 103 ALA A CA 1
ATOM 790 C C . ALA A 1 103 ? 13.507 -2.782 -14.430 1.00 95.25 103 ALA A C 1
ATOM 792 O O . ALA A 1 103 ? 14.207 -1.895 -14.921 1.00 95.25 103 ALA A O 1
ATOM 793 N N . THR A 1 104 ? 12.624 -3.459 -15.166 1.00 97.00 104 THR A N 1
ATOM 794 C CA . THR A 1 104 ? 12.338 -3.105 -16.560 1.00 97.00 104 THR A CA 1
ATOM 795 C C . THR A 1 104 ? 11.732 -1.706 -16.635 1.00 97.00 104 THR A C 1
ATOM 797 O O . THR A 1 104 ? 10.710 -1.430 -16.005 1.00 97.00 104 THR A O 1
ATOM 800 N N . VAL A 1 105 ? 12.335 -0.851 -17.461 1.00 95.69 105 VAL A N 1
ATOM 801 C CA . VAL A 1 105 ? 11.834 0.492 -17.755 1.00 95.69 105 VAL A CA 1
ATOM 802 C C . VAL A 1 105 ? 11.207 0.492 -19.143 1.00 95.69 105 VAL A C 1
ATOM 804 O O . VAL A 1 105 ? 11.875 0.272 -20.154 1.00 95.69 105 VAL A O 1
ATOM 807 N N . PHE A 1 106 ? 9.902 0.729 -19.191 1.00 97.25 106 PHE A N 1
ATOM 808 C CA . PHE A 1 106 ? 9.144 0.839 -20.428 1.00 97.25 106 PHE A CA 1
ATOM 809 C C . PHE A 1 106 ? 9.280 2.244 -21.032 1.00 97.25 106 PHE A C 1
ATOM 811 O O . PHE A 1 106 ? 9.633 3.208 -20.341 1.00 97.25 106 PHE A O 1
ATOM 818 N N . PRO A 1 107 ? 8.972 2.405 -22.332 1.00 96.81 107 PRO A N 1
ATOM 819 C CA . PRO A 1 107 ? 8.825 3.728 -22.912 1.00 96.81 107 PRO A CA 1
ATOM 820 C C . PRO A 1 107 ? 7.792 4.573 -22.164 1.00 96.81 107 PRO A C 1
ATOM 822 O O . PRO A 1 107 ? 6.723 4.076 -21.818 1.00 96.81 107 PRO A O 1
ATOM 825 N N . HIS A 1 108 ? 8.065 5.867 -21.995 1.00 96.75 108 HIS A N 1
ATOM 826 C CA . HIS A 1 108 ? 7.075 6.801 -21.458 1.00 96.75 108 HIS A CA 1
ATOM 827 C C . HIS A 1 108 ? 5.788 6.838 -22.298 1.00 96.75 108 HIS A C 1
ATOM 829 O O . HIS A 1 108 ? 5.794 6.563 -23.505 1.00 96.75 108 HIS A O 1
ATOM 835 N N . ASN A 1 109 ? 4.695 7.269 -21.662 1.00 94.94 109 ASN A N 1
ATOM 836 C CA . ASN A 1 109 ? 3.332 7.260 -22.203 1.00 94.94 109 ASN A CA 1
ATOM 837 C C . ASN A 1 109 ? 3.201 7.860 -23.612 1.00 94.94 109 ASN A C 1
ATOM 839 O O . ASN A 1 109 ? 2.465 7.316 -24.433 1.00 94.94 109 ASN A O 1
ATOM 843 N N . ILE A 1 110 ? 3.955 8.916 -23.943 1.00 96.31 110 ILE A N 1
ATOM 844 C CA . ILE A 1 110 ? 3.945 9.499 -25.296 1.00 96.31 110 ILE A CA 1
ATOM 845 C C . ILE A 1 110 ? 4.389 8.493 -26.371 1.00 96.31 110 ILE A C 1
ATOM 847 O O . ILE A 1 110 ? 3.767 8.392 -27.430 1.00 96.31 110 ILE A O 1
ATOM 851 N N . ARG A 1 111 ? 5.425 7.690 -26.092 1.00 93.31 111 ARG A N 1
ATOM 852 C CA . ARG A 1 111 ? 5.913 6.662 -27.018 1.00 93.31 111 ARG A CA 1
ATOM 853 C C . ARG A 1 111 ? 4.972 5.460 -27.049 1.00 93.31 111 ARG A C 1
ATOM 855 O O . ARG A 1 111 ? 4.764 4.906 -28.125 1.00 93.31 111 ARG A O 1
ATOM 862 N N . LEU A 1 112 ? 4.347 5.101 -25.926 1.00 93.44 112 LEU A N 1
ATOM 863 C CA . LEU A 1 112 ? 3.291 4.080 -25.918 1.00 93.44 112 LEU A CA 1
ATOM 864 C C . LEU A 1 112 ? 2.107 4.503 -26.799 1.00 93.44 112 LEU A C 1
ATOM 866 O O . LEU A 1 112 ? 1.657 3.717 -27.633 1.00 93.44 112 LEU A O 1
ATOM 870 N N . GLY A 1 113 ? 1.675 5.765 -26.719 1.00 92.81 113 GLY A N 1
ATOM 871 C CA . GLY A 1 113 ? 0.649 6.329 -27.601 1.00 92.81 113 GLY A CA 1
ATOM 872 C C . GLY A 1 113 ? 1.037 6.282 -29.086 1.00 92.81 113 GLY A C 1
ATOM 873 O O . GLY A 1 113 ? 0.197 5.987 -29.944 1.00 92.81 113 GLY A O 1
ATOM 874 N N . ALA A 1 114 ? 2.318 6.495 -29.408 1.00 94.75 114 ALA A N 1
ATOM 875 C CA . ALA A 1 114 ? 2.848 6.413 -30.773 1.00 94.75 114 ALA A CA 1
ATOM 876 C C . ALA A 1 114 ? 2.728 5.013 -31.406 1.00 94.75 114 ALA A C 1
ATOM 878 O O . ALA A 1 114 ? 2.622 4.914 -32.625 1.00 94.75 114 ALA A O 1
ATOM 879 N N . THR A 1 115 ? 2.656 3.939 -30.611 1.00 93.69 115 THR A N 1
ATOM 880 C CA . THR A 1 115 ? 2.526 2.563 -31.136 1.00 93.69 115 THR A CA 1
ATOM 881 C C . THR A 1 115 ? 1.173 2.271 -31.794 1.00 93.69 115 THR A C 1
ATOM 883 O O . THR A 1 115 ? 1.058 1.310 -32.555 1.00 93.69 115 THR A O 1
ATOM 886 N N . ARG A 1 116 ? 0.129 3.065 -31.492 1.00 87.62 116 ARG A N 1
ATOM 887 C CA . ARG A 1 116 ? -1.265 2.862 -31.949 1.00 87.62 116 ARG A CA 1
ATOM 888 C C . ARG A 1 116 ? -1.840 1.470 -31.643 1.00 87.62 116 ARG A C 1
ATOM 890 O O . ARG A 1 116 ? -2.823 1.065 -32.262 1.00 87.62 116 ARG A O 1
ATOM 897 N N . TYR A 1 117 ? -1.273 0.745 -30.678 1.00 81.00 117 TYR A N 1
ATOM 898 C CA . TYR A 1 117 ? -1.632 -0.651 -30.417 1.00 81.00 117 TYR A CA 1
ATOM 899 C C . TYR A 1 117 ? -3.112 -0.835 -30.021 1.00 81.00 117 TYR A C 1
ATOM 901 O O . TYR A 1 117 ? -3.756 -1.774 -30.480 1.00 81.00 117 TYR A O 1
ATOM 909 N N . HIS A 1 118 ? -3.690 0.098 -29.254 1.00 72.75 118 HIS A N 1
ATOM 910 C CA . HIS A 1 118 ? -5.090 0.014 -28.809 1.00 72.75 118 HIS A CA 1
ATOM 911 C C . HIS A 1 118 ? -6.122 0.386 -29.899 1.00 72.75 118 HIS A C 1
ATOM 913 O O . HIS A 1 118 ? -7.247 -0.106 -29.884 1.00 72.75 118 HIS A O 1
ATOM 919 N N . TYR A 1 119 ? -5.742 1.195 -30.896 1.00 59.28 119 TYR A N 1
ATOM 920 C CA . TYR A 1 119 ? -6.663 1.716 -31.921 1.00 59.28 119 TYR A CA 1
ATOM 921 C C . TYR A 1 119 ? -6.948 0.739 -33.075 1.00 59.28 119 TYR A C 1
ATOM 923 O O . TYR A 1 119 ? -7.806 1.009 -33.907 1.00 59.28 119 TYR A O 1
ATOM 931 N N . ARG A 1 120 ? -6.282 -0.423 -33.136 1.00 57.53 120 ARG A N 1
ATOM 932 C CA . ARG A 1 120 ? -6.497 -1.412 -34.213 1.00 57.53 120 ARG A CA 1
ATOM 933 C C . ARG A 1 120 ? -7.790 -2.236 -34.087 1.00 57.53 120 ARG A C 1
ATOM 935 O O . ARG A 1 120 ? -8.091 -2.990 -35.008 1.00 57.53 120 ARG A O 1
ATOM 942 N N . LYS A 1 121 ? -8.545 -2.120 -32.984 1.00 55.06 121 LYS A N 1
ATOM 943 C CA . LYS A 1 121 ? -9.802 -2.870 -32.761 1.00 55.06 121 LYS A CA 1
ATOM 944 C C . LYS A 1 121 ? -11.089 -2.114 -33.105 1.00 55.06 121 LYS A C 1
ATOM 946 O O . LYS A 1 121 ? -12.150 -2.725 -33.068 1.00 55.06 121 LYS A O 1
ATOM 951 N N . ILE A 1 122 ? -11.015 -0.836 -33.470 1.00 56.47 122 ILE A N 1
ATOM 952 C CA . ILE A 1 122 ? -12.180 -0.071 -33.927 1.00 56.47 122 ILE A CA 1
ATOM 953 C C . ILE A 1 122 ? -12.048 0.077 -35.441 1.00 56.47 122 ILE A C 1
ATOM 955 O O . ILE A 1 122 ? -11.335 0.950 -35.932 1.00 56.47 122 ILE A O 1
ATOM 959 N N . LYS A 1 123 ? -12.677 -0.841 -36.174 1.00 51.69 123 LYS A N 1
ATOM 960 C CA . LYS A 1 123 ? -12.966 -0.664 -37.598 1.00 51.69 123 LYS A CA 1
ATOM 961 C C . LYS A 1 123 ? -14.428 -0.235 -37.706 1.00 51.69 123 LYS A C 1
ATOM 963 O O . LYS A 1 123 ? -15.283 -0.932 -37.161 1.00 51.69 123 LYS A O 1
ATOM 968 N N . PHE A 1 124 ? -14.664 0.914 -38.336 1.00 57.19 124 PHE A N 1
ATOM 969 C CA . PHE A 1 124 ? -15.955 1.221 -38.951 1.00 57.19 124 PHE A CA 1
ATOM 970 C C . PHE A 1 124 ? -16.149 0.328 -40.179 1.00 57.19 124 PHE A C 1
ATOM 972 O O . PHE A 1 124 ? -15.115 -0.029 -40.798 1.00 57.19 124 PHE A O 1
#

Secondary structure (DSSP, 8-state):
---------------GGG-TTS-HHHHHHHHHHH--HHHHHHHT--PPBTTBSSS--SSTT--HHHHHHHHHHHHHHHHTSTT-PPP------BTBSTTSTT---PPPHHHHHHT-GGGGG---

Organism: Camellia sinensis (NCBI:txid4442)

InterPro domains:
  IPR001764 Glycoside hydrolase, family 3, N-terminal [PF00933] (33-116)
  IPR017853 Glycoside hydrolase superfamily [SSF51445] (15-116)
  IPR036962 Glycoside hydrolase, family 3, N-terminal domain superfamily [G3DSA:3.20.20.300] (10-118)
  IPR051915 Cellulose Degradation Glycosyl Hydrolase 3 [PTHR30620] (16-116)

Mean predicted aligned error: 9.5 Å

Nearest PDB structures (foldseek):
  5jjt-assembly1_A  TM=3.282E-01  e=1.290E+00  Arabidopsis thaliana